Protein AF-A0AA96KDK3-F1 (afdb_monomer_lite)

pLDDT: mean 87.35, std 15.85, range [39.81, 98.19]

Foldseek 3Di:
DDDDDPPPPPPPPPPPPPPQDFDKQPWFWFPDWAADPQLKIKTFTPDFRAPLLQPSPRRMATEHAPWLPQHSVNRVVVSVVNVVCNVVRWTKMWTFGSVHNRTYTHDIDTDD

Radius of gyration: 20.76 Å; chains: 1; bounding box: 56×26×69 Å

Structure (mmCIF, N/CA/C/O backbone):
data_AF-A0AA96KDK3-F1
#
_entry.id   AF-A0AA96KDK3-F1
#
loop_
_atom_site.group_PDB
_atom_site.id
_atom_site.type_symbol
_atom_site.label_atom_id
_atom_site.label_alt_id
_atom_site.label_comp_id
_atom_site.label_asym_id
_atom_site.label_entity_id
_atom_site.label_seq_id
_atom_site.pdbx_PDB_ins_code
_atom_site.Cartn_x
_atom_site.Cartn_y
_atom_site.Cartn_z
_atom_site.occupancy
_atom_site.B_iso_or_equiv
_atom_site.auth_seq_id
_atom_site.auth_comp_id
_atom_site.auth_asym_id
_atom_site.auth_atom_id
_atom_site.pdbx_PDB_model_num
ATOM 1 N N . MET A 1 1 ? 39.415 -1.825 -58.123 1.00 39.81 1 MET A N 1
ATOM 2 C CA . MET A 1 1 ? 39.220 -0.480 -57.534 1.00 39.81 1 MET A CA 1
ATOM 3 C C . MET A 1 1 ? 37.777 -0.393 -57.051 1.00 39.81 1 MET A C 1
ATOM 5 O O . MET A 1 1 ? 36.883 -0.204 -57.863 1.00 39.81 1 MET A O 1
ATOM 9 N N . ILE A 1 2 ? 37.539 -0.675 -55.767 1.00 39.81 2 ILE A N 1
ATOM 10 C CA . ILE A 1 2 ? 36.198 -0.814 -55.174 1.00 39.81 2 ILE A CA 1
ATOM 11 C C . ILE A 1 2 ? 35.796 0.540 -54.580 1.00 39.81 2 ILE A C 1
ATOM 13 O O . ILE A 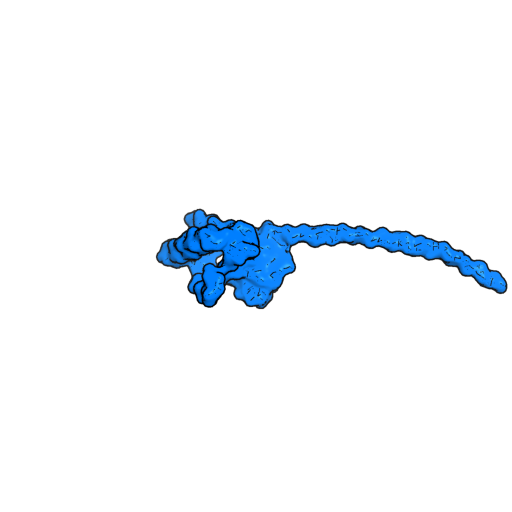1 2 ? 36.444 1.028 -53.658 1.00 39.81 2 ILE A O 1
ATOM 17 N N . LYS A 1 3 ? 34.760 1.168 -55.149 1.00 44.53 3 LYS A N 1
ATOM 18 C CA . LYS A 1 3 ? 34.147 2.388 -54.610 1.00 44.53 3 LYS A CA 1
ATOM 19 C C . LYS A 1 3 ? 33.303 2.003 -53.395 1.00 44.53 3 LYS A C 1
ATOM 21 O O . LYS A 1 3 ? 32.284 1.336 -53.534 1.00 44.53 3 LYS A O 1
ATOM 26 N N . VAL A 1 4 ? 33.763 2.410 -52.216 1.00 50.66 4 VAL A N 1
ATOM 27 C CA . VAL A 1 4 ? 33.063 2.281 -50.934 1.00 50.66 4 VAL A CA 1
ATOM 28 C C . VAL A 1 4 ? 31.831 3.189 -50.973 1.00 50.66 4 VAL A C 1
ATOM 30 O O . VAL A 1 4 ? 31.948 4.409 -50.889 1.00 50.66 4 VAL A O 1
ATOM 33 N N . VAL A 1 5 ? 30.651 2.598 -51.165 1.00 53.94 5 VAL A N 1
ATOM 34 C CA . VAL A 1 5 ? 29.368 3.296 -51.036 1.00 53.94 5 VAL A CA 1
ATOM 35 C C . VAL A 1 5 ? 29.044 3.365 -49.549 1.00 53.94 5 VAL A C 1
ATOM 37 O O . VAL A 1 5 ? 28.671 2.378 -48.921 1.00 53.94 5 VAL A O 1
ATOM 40 N N . LEU A 1 6 ? 29.255 4.551 -48.992 1.00 53.25 6 LEU A N 1
ATOM 41 C CA . LEU A 1 6 ? 28.988 4.920 -47.610 1.00 53.25 6 LEU A CA 1
ATOM 42 C C . LEU A 1 6 ? 27.466 5.080 -47.446 1.00 53.25 6 LEU A C 1
ATOM 44 O O . LEU A 1 6 ? 26.926 6.181 -47.522 1.00 53.25 6 LEU A O 1
ATOM 48 N N . VAL A 1 7 ? 26.754 3.956 -47.325 1.00 59.00 7 VAL A N 1
ATOM 49 C CA . VAL A 1 7 ? 25.316 3.940 -47.025 1.00 59.00 7 VAL A CA 1
ATOM 50 C C . VAL A 1 7 ? 25.150 4.346 -45.566 1.00 59.00 7 VAL A C 1
ATOM 52 O O . VAL A 1 7 ? 25.422 3.574 -44.649 1.00 59.00 7 VAL A O 1
ATOM 55 N N . ALA A 1 8 ? 24.742 5.598 -45.372 1.00 56.81 8 ALA A N 1
ATOM 56 C CA . ALA A 1 8 ? 24.321 6.153 -44.100 1.00 56.81 8 ALA A CA 1
ATOM 57 C C . ALA A 1 8 ? 23.170 5.308 -43.531 1.00 56.81 8 ALA A C 1
ATOM 59 O O . ALA A 1 8 ? 22.021 5.419 -43.955 1.00 56.81 8 ALA A O 1
ATOM 60 N N . CYS A 1 9 ? 23.500 4.437 -42.578 1.00 56.72 9 CYS A N 1
ATOM 61 C CA . CYS A 1 9 ? 22.532 3.730 -41.757 1.00 56.72 9 CYS A CA 1
ATOM 62 C C . CYS A 1 9 ? 21.916 4.760 -40.802 1.00 56.72 9 CYS A C 1
ATOM 64 O O . CYS A 1 9 ? 22.466 5.074 -39.747 1.00 56.72 9 CYS A O 1
ATOM 66 N N . PHE A 1 10 ? 20.823 5.376 -41.250 1.00 57.16 10 PHE A N 1
ATOM 67 C CA . PHE A 1 10 ? 20.006 6.309 -40.487 1.00 57.16 10 PHE A CA 1
ATOM 68 C C . PHE A 1 10 ? 19.232 5.510 -39.429 1.00 57.16 10 PHE A C 1
ATOM 70 O O . PHE A 1 10 ? 18.058 5.182 -39.595 1.00 57.16 10 PHE A O 1
ATOM 77 N N . SER A 1 11 ? 19.932 5.123 -38.362 1.00 60.12 11 SER A N 1
ATOM 78 C CA . SER A 1 11 ? 19.375 4.458 -37.186 1.00 60.12 11 SER A CA 1
ATOM 79 C C . SER A 1 11 ? 18.525 5.462 -36.409 1.00 60.12 11 SER A C 1
ATOM 81 O O . SER A 1 11 ? 18.994 6.091 -35.461 1.00 60.12 11 SER A O 1
ATOM 83 N N . VAL A 1 12 ? 17.273 5.652 -36.827 1.00 62.84 12 VAL A N 1
ATOM 84 C CA . VAL A 1 12 ? 16.272 6.352 -36.017 1.00 62.84 12 VAL A CA 1
ATOM 85 C C . VAL A 1 12 ? 16.022 5.491 -34.786 1.00 62.84 12 VAL A C 1
ATOM 87 O O . VAL A 1 12 ? 15.255 4.531 -34.813 1.00 62.84 12 VAL A O 1
ATOM 90 N N . LEU A 1 13 ? 16.733 5.815 -33.711 1.00 59.06 13 LEU A N 1
ATOM 91 C CA . LEU A 1 13 ? 16.443 5.362 -32.361 1.00 59.06 13 LEU A CA 1
ATOM 92 C C . LEU A 1 13 ? 15.083 5.945 -31.983 1.00 59.06 13 LEU A C 1
ATOM 94 O O . LEU A 1 13 ? 14.981 7.083 -31.533 1.00 59.06 13 LEU A O 1
ATOM 98 N N . ILE A 1 14 ? 14.024 5.178 -32.225 1.00 64.75 14 ILE A N 1
ATOM 99 C CA . ILE A 1 14 ? 12.705 5.468 -31.678 1.00 64.75 14 ILE A CA 1
ATOM 100 C C . ILE A 1 14 ? 12.826 5.206 -30.177 1.00 64.75 14 ILE A C 1
ATOM 102 O O . ILE A 1 14 ? 12.753 4.065 -29.722 1.00 64.75 14 ILE A O 1
ATOM 106 N N . SER A 1 15 ? 13.088 6.258 -29.407 1.00 53.62 15 SER A N 1
ATOM 107 C CA . SER A 1 15 ? 13.025 6.238 -27.950 1.00 53.62 15 SER A CA 1
ATOM 108 C C . SER A 1 15 ? 11.575 5.969 -27.559 1.00 53.62 15 SER A C 1
ATOM 110 O O . SER A 1 15 ? 10.746 6.876 -27.498 1.00 53.62 15 SER A O 1
ATOM 112 N N . MET A 1 16 ? 11.243 4.697 -27.339 1.00 62.09 16 MET A N 1
ATOM 113 C CA . MET A 1 16 ? 9.992 4.335 -26.690 1.00 62.09 16 MET A CA 1
ATOM 114 C C . MET A 1 16 ? 10.062 4.902 -25.275 1.00 62.09 16 MET A C 1
ATOM 116 O O . MET A 1 16 ? 10.847 4.436 -24.451 1.00 62.09 16 MET A O 1
ATOM 120 N N . ASN A 1 17 ? 9.286 5.952 -25.011 1.00 52.66 17 ASN A N 1
ATOM 121 C CA . ASN A 1 17 ? 9.074 6.424 -23.653 1.00 52.66 17 ASN A CA 1
ATOM 122 C C . ASN A 1 17 ? 8.457 5.256 -22.878 1.00 52.66 17 ASN A C 1
ATOM 124 O O . ASN A 1 17 ? 7.316 4.878 -23.141 1.00 52.66 17 ASN A O 1
ATOM 128 N N . ALA A 1 18 ? 9.224 4.653 -21.971 1.00 53.62 18 ALA A N 1
ATOM 129 C CA . ALA A 1 18 ? 8.678 3.748 -20.976 1.00 53.62 18 ALA A CA 1
ATOM 130 C C . ALA A 1 18 ? 7.713 4.574 -20.119 1.00 53.62 18 ALA A C 1
ATOM 132 O O . ALA A 1 18 ? 8.131 5.390 -19.299 1.00 53.62 18 ALA A O 1
ATOM 133 N N . ILE A 1 19 ? 6.418 4.435 -20.386 1.00 58.50 19 ILE A N 1
ATOM 134 C CA . ILE A 1 19 ? 5.378 5.021 -19.553 1.00 58.50 19 ILE A CA 1
ATOM 135 C C . ILE A 1 19 ? 5.417 4.212 -18.254 1.00 58.50 19 ILE A C 1
ATOM 137 O O . ILE A 1 19 ? 5.015 3.053 -18.250 1.00 58.50 19 ILE A O 1
ATOM 141 N N . SER A 1 20 ? 5.976 4.791 -17.186 1.00 61.34 20 SER A N 1
ATOM 142 C CA . SER A 1 20 ? 5.782 4.289 -15.820 1.00 61.34 20 SER A CA 1
ATOM 143 C C . SER A 1 20 ? 4.273 4.211 -15.595 1.00 61.34 20 SER A C 1
ATOM 145 O O . SER A 1 20 ? 3.573 5.222 -15.703 1.00 61.34 20 SER A O 1
ATOM 147 N N . ALA A 1 21 ? 3.761 2.990 -15.444 1.00 77.94 21 ALA A N 1
ATOM 148 C CA . ALA A 1 21 ? 2.337 2.741 -15.370 1.00 77.94 21 ALA A CA 1
ATOM 149 C C . ALA A 1 21 ? 1.944 2.703 -13.895 1.00 77.94 21 ALA A C 1
ATOM 151 O O . ALA A 1 21 ? 2.208 1.743 -13.175 1.00 77.94 21 ALA A O 1
ATOM 152 N N . ASP A 1 22 ? 1.306 3.780 -13.447 1.00 91.81 22 ASP A N 1
ATOM 153 C CA . ASP A 1 22 ? 0.500 3.724 -12.237 1.00 91.81 22 ASP A CA 1
ATOM 154 C C . ASP A 1 22 ? -0.626 2.703 -12.490 1.00 91.81 22 ASP A C 1
ATOM 156 O O . ASP A 1 22 ? -1.497 2.915 -13.340 1.00 91.81 22 ASP A O 1
ATOM 160 N N . VAL A 1 23 ? -0.596 1.581 -11.776 1.00 95.19 23 VAL A N 1
ATOM 161 C CA . VAL A 1 23 ? -1.571 0.491 -11.906 1.00 95.19 23 VAL A CA 1
ATOM 162 C C . VAL A 1 23 ? -2.278 0.242 -10.583 1.00 95.19 23 VAL A C 1
ATOM 164 O O . VAL A 1 23 ? -1.764 0.547 -9.508 1.00 95.19 23 VAL A O 1
ATOM 167 N N . TRP A 1 24 ? -3.481 -0.315 -10.667 1.00 96.38 24 TRP A N 1
ATOM 168 C CA . TRP A 1 24 ? -4.302 -0.663 -9.512 1.00 96.38 24 TRP A CA 1
ATOM 169 C C . TRP A 1 24 ? -4.193 -2.156 -9.209 1.00 96.38 24 TRP A C 1
ATOM 171 O O . TRP A 1 24 ? -4.154 -2.983 -10.120 1.00 96.38 24 TRP A O 1
ATOM 181 N N . THR A 1 25 ? -4.172 -2.513 -7.926 1.00 96.00 25 THR A N 1
ATOM 182 C CA . THR A 1 25 ? -4.118 -3.913 -7.464 1.00 96.00 25 THR A CA 1
ATOM 183 C C . THR A 1 25 ? -5.326 -4.757 -7.876 1.00 96.00 25 THR A C 1
ATOM 185 O O . THR A 1 25 ? -5.220 -5.985 -7.901 1.00 96.00 25 THR A O 1
ATOM 188 N N . GLY A 1 26 ? -6.465 -4.132 -8.187 1.00 95.00 26 GLY A N 1
ATOM 189 C CA . GLY A 1 26 ? -7.681 -4.811 -8.628 1.00 95.00 26 GLY A CA 1
ATOM 190 C C . GLY A 1 26 ? -8.456 -5.436 -7.471 1.00 95.00 26 GLY A C 1
ATOM 191 O O . GLY A 1 26 ? -8.634 -6.652 -7.435 1.00 95.00 26 GLY A O 1
ATOM 192 N N . ASN A 1 27 ? -8.898 -4.587 -6.541 1.00 95.44 27 ASN A N 1
ATOM 193 C CA . ASN A 1 27 ? -9.770 -4.888 -5.400 1.00 95.44 27 ASN A CA 1
ATOM 194 C C . ASN A 1 27 ? -9.423 -6.180 -4.625 1.00 95.44 27 ASN A C 1
ATOM 196 O O . ASN A 1 27 ? -10.011 -7.243 -4.834 1.00 95.44 27 ASN A O 1
ATOM 200 N N . LYS A 1 28 ? -8.442 -6.088 -3.728 1.00 96.81 28 LYS A N 1
ATOM 201 C CA . LYS A 1 28 ? -7.814 -7.210 -3.019 1.00 96.81 28 LYS A CA 1
ATOM 202 C C . LYS A 1 28 ? -8.057 -7.154 -1.519 1.00 96.81 28 LYS A C 1
ATOM 204 O O . LYS A 1 28 ? -8.207 -6.074 -0.952 1.00 96.81 28 LYS A O 1
ATOM 209 N N . LYS A 1 29 ? -7.976 -8.299 -0.840 1.00 97.56 29 LYS A N 1
ATOM 210 C CA . LYS A 1 29 ? -7.912 -8.319 0.627 1.00 97.56 29 LYS A CA 1
ATOM 211 C C . LYS A 1 29 ? -6.490 -8.136 1.122 1.00 97.56 29 LYS A C 1
ATOM 213 O O . LYS A 1 29 ? -5.553 -8.744 0.602 1.00 97.56 29 LYS A O 1
ATOM 218 N N . ILE A 1 30 ? -6.333 -7.338 2.174 1.00 98.19 30 ILE A N 1
ATOM 219 C CA . ILE A 1 30 ? -5.070 -7.251 2.907 1.00 98.19 30 ILE A CA 1
ATOM 220 C C . ILE A 1 30 ? -4.945 -8.513 3.763 1.00 98.19 30 ILE A C 1
ATOM 222 O O . ILE A 1 30 ? -5.791 -8.793 4.603 1.00 98.19 30 ILE A O 1
ATOM 226 N N . LYS A 1 31 ? -3.872 -9.277 3.570 1.00 98.06 31 LYS A N 1
ATOM 227 C CA . LYS A 1 31 ? -3.541 -10.462 4.373 1.00 98.06 31 LYS A CA 1
ATOM 228 C C . LYS A 1 31 ? -2.616 -10.129 5.539 1.00 98.06 31 LYS A C 1
ATOM 230 O O . LYS A 1 31 ? -2.628 -10.815 6.559 1.00 98.06 31 LYS A O 1
ATOM 235 N N . ARG A 1 32 ? -1.769 -9.109 5.378 1.00 97.88 32 ARG A N 1
ATOM 236 C CA . ARG A 1 32 ? -0.807 -8.678 6.398 1.00 97.88 32 ARG A CA 1
ATOM 237 C C . ARG A 1 32 ? -0.429 -7.213 6.209 1.00 97.88 32 ARG A C 1
ATOM 239 O O . ARG A 1 32 ? -0.141 -6.792 5.091 1.00 97.88 32 ARG A O 1
ATOM 246 N N . VAL A 1 33 ? -0.339 -6.492 7.324 1.00 97.94 33 VAL A N 1
ATOM 247 C CA . VAL A 1 33 ? 0.273 -5.160 7.420 1.00 97.94 33 VAL A CA 1
ATOM 248 C C . VAL A 1 33 ? 1.556 -5.292 8.239 1.00 97.94 33 VAL A C 1
ATOM 250 O O . VAL A 1 33 ? 1.511 -5.765 9.373 1.00 97.94 33 VAL A O 1
ATOM 253 N N . GLN A 1 34 ? 2.703 -4.912 7.677 1.00 97.06 34 GLN A N 1
ATOM 254 C CA . GLN A 1 34 ? 4.001 -4.983 8.357 1.00 97.06 34 GLN A CA 1
ATOM 255 C C . GLN A 1 34 ? 4.634 -3.5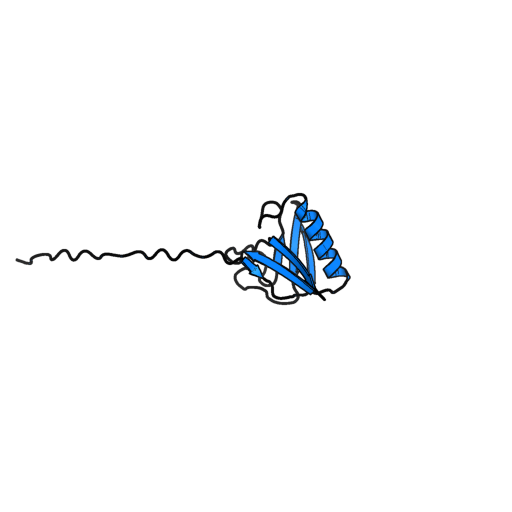96 8.449 1.00 97.06 34 GLN A C 1
ATOM 257 O O . GLN A 1 34 ? 5.083 -3.056 7.443 1.00 97.06 34 GLN A O 1
ATOM 262 N N . ILE A 1 35 ? 4.716 -3.045 9.659 1.00 95.56 35 ILE A N 1
ATOM 263 C CA . ILE A 1 35 ? 5.400 -1.773 9.922 1.00 95.56 35 ILE A CA 1
ATOM 264 C C . ILE A 1 35 ? 6.917 -1.992 9.872 1.00 95.56 35 ILE A C 1
ATOM 266 O O . ILE A 1 35 ? 7.423 -3.013 10.343 1.00 95.56 35 ILE A O 1
ATOM 270 N N . VAL A 1 36 ? 7.646 -1.032 9.309 1.00 91.94 36 VAL A N 1
ATOM 271 C CA . VAL A 1 36 ? 9.114 -1.041 9.232 1.00 91.94 36 VAL A CA 1
ATOM 272 C C . VAL A 1 36 ? 9.712 0.166 9.960 1.00 91.94 36 VAL A C 1
ATOM 274 O O . VAL A 1 36 ? 9.032 1.151 10.236 1.00 91.94 36 VAL A O 1
ATOM 277 N N . GLN A 1 37 ? 11.004 0.093 10.294 1.00 84.75 37 GLN A N 1
ATOM 278 C CA . GLN A 1 37 ? 11.658 1.027 11.225 1.00 84.75 37 GLN A CA 1
ATOM 279 C C . GLN A 1 37 ? 11.665 2.499 10.778 1.00 84.75 37 GLN A C 1
ATOM 281 O O . GLN A 1 37 ? 11.835 3.386 11.606 1.00 84.75 37 GLN A O 1
ATOM 286 N N . ASN A 1 38 ? 11.483 2.779 9.489 1.00 84.56 38 ASN A N 1
ATOM 287 C CA . ASN A 1 38 ? 11.573 4.124 8.923 1.00 84.56 38 ASN A CA 1
ATOM 288 C C . ASN A 1 38 ? 10.207 4.815 8.743 1.00 84.56 38 ASN A C 1
ATOM 290 O O . ASN A 1 38 ? 10.094 5.753 7.958 1.00 84.56 38 ASN A O 1
ATOM 294 N N . GLY A 1 39 ? 9.163 4.332 9.422 1.00 85.38 39 GLY A N 1
ATOM 295 C CA . GLY A 1 39 ? 7.821 4.926 9.381 1.00 85.38 39 GLY A CA 1
ATOM 296 C C . GLY A 1 39 ? 6.972 4.515 8.175 1.00 85.38 39 GLY A C 1
ATOM 297 O O . GLY A 1 39 ? 5.808 4.901 8.101 1.00 85.38 39 GLY A O 1
ATOM 298 N N . GLY A 1 40 ? 7.522 3.717 7.256 1.00 95.38 40 GLY A N 1
ATOM 299 C CA . GLY A 1 40 ? 6.760 3.046 6.206 1.00 95.38 40 GLY A CA 1
ATOM 300 C C . GLY A 1 40 ? 6.142 1.724 6.670 1.00 95.38 40 GLY A C 1
ATOM 301 O O . GLY A 1 40 ? 6.274 1.299 7.824 1.00 95.38 40 GLY A O 1
ATOM 302 N N . PHE A 1 41 ? 5.493 1.032 5.741 1.00 97.19 41 PHE A N 1
ATOM 303 C CA . PHE A 1 41 ? 4.967 -0.314 5.949 1.00 97.19 41 PHE A CA 1
ATOM 304 C C . PHE A 1 41 ? 4.834 -1.080 4.629 1.00 97.19 41 PHE A C 1
ATOM 306 O O . PHE A 1 41 ? 4.837 -0.496 3.545 1.00 97.19 41 PHE A O 1
ATOM 313 N N . LEU A 1 42 ? 4.724 -2.405 4.724 1.00 97.12 42 LEU A N 1
ATOM 314 C CA . LEU A 1 42 ? 4.356 -3.275 3.611 1.00 97.12 42 LEU A CA 1
ATOM 315 C C . LEU A 1 42 ? 2.911 -3.733 3.768 1.00 97.12 42 LEU A C 1
ATOM 317 O O . LEU A 1 42 ? 2.501 -4.163 4.852 1.00 97.12 42 LEU A O 1
ATOM 321 N N . LEU A 1 43 ? 2.177 -3.718 2.660 1.00 98.00 43 LEU A N 1
ATOM 322 C CA . LEU A 1 43 ? 0.884 -4.381 2.534 1.00 98.00 43 LEU A CA 1
ATOM 323 C C . LEU A 1 43 ? 1.076 -5.663 1.740 1.00 98.00 43 LEU A C 1
ATOM 325 O O . LEU A 1 43 ? 1.570 -5.612 0.622 1.00 98.00 43 LEU A O 1
ATOM 329 N N . THR A 1 44 ? 0.713 -6.809 2.311 1.00 98.12 44 THR A N 1
ATOM 330 C CA . THR A 1 44 ? 0.651 -8.087 1.588 1.00 98.12 44 THR A CA 1
ATOM 331 C C . THR A 1 44 ? -0.808 -8.433 1.323 1.00 98.12 44 THR A C 1
ATOM 333 O O . THR A 1 44 ? -1.615 -8.402 2.252 1.00 98.12 44 THR A O 1
ATOM 336 N N . PHE A 1 45 ? -1.131 -8.801 0.089 1.00 98.12 45 PHE A N 1
ATOM 337 C CA . PHE A 1 45 ? -2.476 -9.143 -0.362 1.00 98.12 45 PHE A CA 1
ATOM 338 C C . PHE A 1 45 ? -2.726 -10.656 -0.364 1.00 98.12 45 PHE A C 1
ATOM 340 O O . PHE A 1 45 ? -1.814 -11.468 -0.185 1.00 98.12 45 PHE A O 1
ATOM 347 N N . ASP A 1 46 ? -3.986 -11.034 -0.538 1.00 97.25 46 ASP A N 1
ATOM 348 C CA . ASP A 1 46 ? -4.452 -12.421 -0.643 1.00 97.25 46 ASP A CA 1
ATOM 349 C C . ASP A 1 46 ? -3.999 -13.154 -1.920 1.00 97.25 46 ASP A C 1
ATOM 351 O O . ASP A 1 46 ? -3.990 -14.386 -1.955 1.00 97.25 46 ASP A O 1
ATOM 355 N N . SER A 1 47 ? -3.600 -12.411 -2.950 1.00 96.69 47 SER A N 1
ATOM 356 C CA . SER A 1 47 ? -3.257 -12.915 -4.276 1.00 96.69 47 SER A CA 1
ATOM 357 C C . SER A 1 47 ? -2.151 -12.079 -4.926 1.00 96.69 47 SER A C 1
ATOM 359 O O . SER A 1 47 ? -1.825 -10.979 -4.477 1.00 96.69 47 SER A O 1
ATOM 361 N N . VAL A 1 48 ? -1.529 -12.630 -5.974 1.00 96.06 48 VAL A N 1
ATOM 362 C CA . VAL A 1 48 ? -0.496 -11.933 -6.755 1.00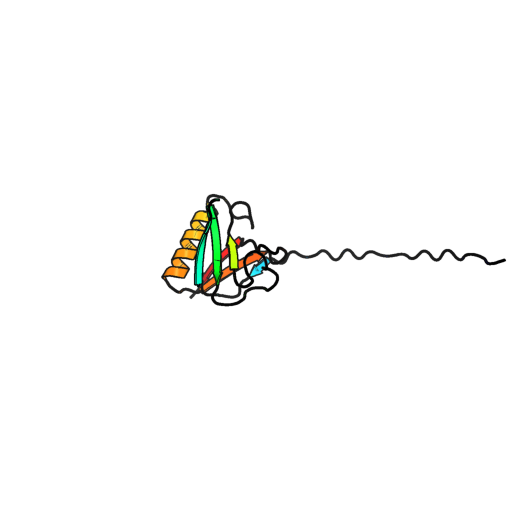 96.06 48 VAL A CA 1
ATOM 363 C C . VAL A 1 48 ? -1.096 -10.672 -7.377 1.00 96.06 48 VAL A C 1
ATOM 365 O O . VAL A 1 48 ? -2.179 -10.727 -7.961 1.00 96.06 48 VAL A O 1
ATOM 368 N N . ILE A 1 49 ? -0.376 -9.557 -7.250 1.00 95.00 49 ILE A N 1
ATOM 369 C CA . ILE A 1 49 ? -0.740 -8.274 -7.861 1.00 95.00 49 ILE A CA 1
ATOM 370 C C . ILE A 1 49 ? 0.027 -8.076 -9.169 1.00 95.00 49 ILE A C 1
ATOM 372 O O . ILE A 1 49 ? -0.583 -7.801 -10.195 1.00 95.00 49 ILE A O 1
ATOM 376 N N . GLN A 1 50 ? 1.346 -8.297 -9.165 1.00 93.31 50 GLN A N 1
ATOM 377 C CA . GLN A 1 50 ? 2.202 -8.083 -10.331 1.00 93.31 50 GLN A CA 1
ATOM 378 C C . GLN A 1 50 ? 3.566 -8.776 -10.142 1.00 93.31 50 GLN A C 1
ATOM 380 O O . GLN A 1 50 ? 4.250 -8.531 -9.142 1.00 93.31 50 GLN A O 1
ATOM 385 N N . PRO A 1 51 ? 4.011 -9.620 -11.094 1.00 90.06 51 PRO A N 1
ATOM 386 C CA . PRO A 1 51 ? 5.331 -10.249 -11.042 1.00 90.06 51 PRO A CA 1
ATOM 387 C C . PRO A 1 51 ? 6.529 -9.290 -11.007 1.00 90.06 51 PRO A C 1
ATOM 389 O O . PRO A 1 51 ? 7.575 -9.671 -10.482 1.00 90.06 51 PRO A O 1
ATOM 392 N N . SER A 1 52 ? 6.403 -8.064 -11.533 1.00 89.75 52 SER A N 1
ATOM 393 C CA . SER A 1 52 ? 7.488 -7.072 -11.489 1.00 89.75 52 SER A CA 1
ATOM 394 C C . SER A 1 52 ? 7.814 -6.588 -10.072 1.00 89.75 52 SER A C 1
ATOM 396 O O . SER A 1 52 ? 8.952 -6.183 -9.848 1.00 89.75 52 SER A O 1
ATOM 398 N N . CYS A 1 53 ? 6.903 -6.730 -9.098 1.00 90.94 53 CYS A N 1
ATOM 399 C CA . CYS A 1 53 ? 7.098 -6.374 -7.684 1.00 90.94 53 CYS A CA 1
ATOM 400 C C . CYS A 1 53 ? 8.012 -7.358 -6.930 1.00 90.94 53 CYS A C 1
ATOM 402 O O . CYS A 1 53 ? 7.683 -7.854 -5.854 1.00 90.94 53 CYS A O 1
ATOM 404 N N . SER A 1 54 ? 9.166 -7.700 -7.498 1.00 90.56 54 SER A N 1
ATOM 405 C CA . SER A 1 54 ? 10.047 -8.759 -6.997 1.00 90.56 54 SER A CA 1
ATOM 406 C C . SER A 1 54 ? 10.693 -8.450 -5.643 1.00 90.56 54 SER A C 1
ATOM 408 O O . SER A 1 54 ? 10.967 -9.378 -4.885 1.00 90.56 54 SER A O 1
ATOM 410 N N . ILE A 1 55 ? 10.905 -7.172 -5.310 1.00 91.38 55 ILE A N 1
ATOM 411 C CA . ILE A 1 55 ? 11.539 -6.745 -4.053 1.00 91.38 55 ILE A CA 1
ATOM 412 C C . ILE A 1 55 ? 10.505 -6.641 -2.931 1.00 91.38 55 ILE A C 1
ATOM 414 O O . ILE A 1 55 ? 10.766 -7.097 -1.821 1.00 91.38 55 ILE A O 1
ATOM 418 N N . ALA A 1 56 ? 9.323 -6.082 -3.209 1.00 87.94 56 ALA A N 1
ATOM 419 C CA . ALA A 1 56 ? 8.224 -6.070 -2.237 1.00 87.94 56 ALA A CA 1
ATOM 420 C C . ALA A 1 56 ? 7.664 -7.478 -1.976 1.00 87.94 56 ALA A C 1
ATOM 422 O O . ALA A 1 56 ? 7.176 -7.769 -0.883 1.00 87.94 56 ALA A O 1
ATOM 423 N N . GLY A 1 57 ? 7.764 -8.351 -2.979 1.00 90.75 57 GLY A N 1
ATOM 424 C CA . GLY A 1 57 ? 7.028 -9.601 -3.087 1.00 90.75 57 GLY A CA 1
ATOM 425 C C . GLY A 1 57 ? 5.890 -9.420 -4.086 1.00 90.75 57 GLY A C 1
ATOM 426 O O . GLY A 1 57 ? 5.180 -8.422 -4.060 1.00 90.75 57 GLY A O 1
ATOM 427 N N . THR A 1 58 ? 5.688 -10.395 -4.971 1.00 93.75 58 THR A N 1
ATOM 428 C CA . THR A 1 58 ? 4.742 -10.293 -6.103 1.00 93.75 58 THR A CA 1
ATOM 429 C C . THR A 1 58 ? 3.277 -10.089 -5.694 1.00 93.75 58 THR A C 1
ATOM 431 O O . THR A 1 58 ? 2.425 -9.809 -6.535 1.00 93.75 58 THR A O 1
ATOM 434 N N . SER A 1 59 ? 2.974 -10.238 -4.404 1.00 96.69 59 SER A N 1
ATOM 435 C CA . SER A 1 59 ? 1.679 -9.996 -3.765 1.00 96.69 59 SER A CA 1
ATOM 436 C C . SER A 1 59 ? 1.751 -8.885 -2.708 1.00 96.69 59 SER A C 1
ATOM 438 O O . SER A 1 59 ? 0.997 -8.924 -1.735 1.00 96.69 59 SER A O 1
ATOM 440 N N . ALA A 1 60 ? 2.699 -7.955 -2.803 1.00 97.31 60 ALA A N 1
ATOM 441 C CA . ALA A 1 60 ? 2.907 -6.931 -1.791 1.00 97.31 60 ALA A CA 1
ATOM 442 C C . ALA A 1 60 ? 3.356 -5.586 -2.369 1.00 97.31 60 ALA A C 1
ATOM 444 O O . ALA A 1 60 ? 3.943 -5.516 -3.445 1.00 97.31 60 ALA A O 1
ATOM 445 N N . LEU A 1 61 ? 3.083 -4.521 -1.614 1.00 97.38 61 LEU A N 1
ATOM 446 C CA . LEU A 1 61 ? 3.443 -3.144 -1.947 1.00 97.38 61 LEU A CA 1
ATOM 447 C C . LEU A 1 61 ? 4.193 -2.482 -0.799 1.00 97.38 61 LEU A C 1
ATOM 449 O O . LEU A 1 61 ? 3.838 -2.667 0.371 1.00 97.38 61 LEU A O 1
ATOM 453 N N . TYR A 1 62 ? 5.180 -1.658 -1.146 1.00 96.62 62 TYR A N 1
ATOM 454 C CA . TYR A 1 62 ? 5.827 -0.756 -0.201 1.00 96.62 62 TYR A CA 1
ATOM 455 C C . TYR A 1 62 ? 5.068 0.569 -0.124 1.00 96.62 62 TYR A C 1
ATOM 457 O O . TYR A 1 62 ? 4.936 1.282 -1.119 1.00 96.62 62 TYR A O 1
ATOM 465 N N . ILE A 1 63 ? 4.628 0.940 1.076 1.00 97.38 63 ILE A N 1
ATOM 466 C CA . ILE A 1 63 ? 4.008 2.236 1.356 1.00 97.38 63 ILE A CA 1
ATOM 467 C C . ILE A 1 63 ? 4.966 3.022 2.247 1.00 97.38 63 ILE A C 1
ATOM 469 O O . ILE A 1 63 ? 5.108 2.735 3.437 1.00 97.38 63 ILE A O 1
ATOM 473 N N . TYR A 1 64 ? 5.714 3.945 1.650 1.00 95.31 64 TYR A N 1
ATOM 474 C CA . TYR A 1 64 ? 6.787 4.686 2.315 1.00 95.31 64 TYR A CA 1
ATOM 475 C C . TYR A 1 64 ? 6.552 6.187 2.1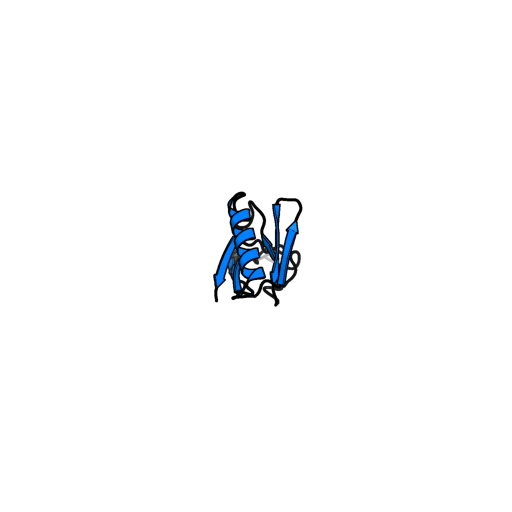48 1.00 95.31 64 TYR A C 1
ATOM 477 O O . TYR A 1 64 ? 6.078 6.609 1.091 1.00 95.31 64 TYR A O 1
ATOM 485 N N . PRO A 1 65 ? 6.902 7.003 3.153 1.00 93.81 65 PRO A N 1
ATOM 486 C CA . PRO A 1 65 ? 6.842 8.442 2.986 1.00 93.81 65 PRO A CA 1
ATOM 487 C C . PRO A 1 65 ? 7.840 8.896 1.914 1.00 93.81 65 PRO A C 1
ATOM 489 O O . PRO A 1 65 ? 8.881 8.268 1.697 1.00 93.81 65 PRO A O 1
ATOM 492 N N . ASP A 1 66 ? 7.490 9.976 1.222 1.00 92.25 66 ASP A N 1
ATOM 493 C CA . ASP A 1 66 ? 8.248 10.589 0.127 1.00 92.25 66 ASP A CA 1
ATOM 494 C C . ASP A 1 66 ? 8.451 9.655 -1.089 1.00 92.25 66 ASP A C 1
ATOM 496 O O . ASP A 1 66 ? 9.223 9.944 -2.008 1.00 92.25 66 ASP A O 1
ATOM 500 N N . LYS A 1 67 ? 7.723 8.530 -1.124 1.00 92.31 67 LYS A N 1
ATOM 501 C CA . LYS A 1 67 ? 7.586 7.609 -2.260 1.00 92.31 67 LYS A CA 1
ATOM 502 C C . LYS A 1 67 ? 6.136 7.599 -2.725 1.00 92.31 67 LYS A C 1
ATOM 504 O O . LYS A 1 67 ? 5.227 7.841 -1.938 1.00 92.31 67 LYS A O 1
ATOM 509 N N . GLY A 1 68 ? 5.924 7.401 -4.027 1.00 88.44 68 GLY A N 1
ATOM 510 C CA . GLY A 1 68 ? 4.578 7.418 -4.609 1.00 88.44 68 GLY A CA 1
ATOM 511 C C . GLY A 1 68 ? 3.799 8.720 -4.362 1.00 88.44 68 GLY A C 1
ATOM 512 O O . GLY A 1 68 ? 2.583 8.720 -4.452 1.00 88.44 68 GLY A O 1
ATOM 513 N N . GLY A 1 69 ? 4.463 9.830 -4.014 1.00 90.50 69 GLY A N 1
ATOM 514 C CA . GLY A 1 69 ? 3.796 11.090 -3.662 1.00 90.50 69 GLY A CA 1
ATOM 515 C C . GLY A 1 69 ? 3.121 11.112 -2.281 1.00 90.50 69 GLY A C 1
ATOM 516 O O . GLY A 1 69 ? 2.381 12.051 -1.994 1.00 90.50 69 GLY A O 1
ATOM 517 N N . ILE A 1 70 ? 3.363 10.117 -1.420 1.00 93.19 70 ILE A N 1
ATOM 518 C CA . ILE A 1 70 ? 2.820 10.071 -0.056 1.00 93.19 70 ILE A CA 1
ATOM 519 C C . ILE A 1 70 ? 3.649 10.972 0.862 1.00 93.19 70 ILE A C 1
ATOM 521 O O . ILE A 1 70 ? 4.864 10.825 0.955 1.00 93.19 70 ILE A O 1
ATOM 525 N N . THR A 1 71 ? 2.999 11.883 1.586 1.00 94.38 71 THR A N 1
ATOM 526 C CA . THR A 1 71 ? 3.671 12.739 2.575 1.00 94.38 71 THR A CA 1
ATOM 527 C C . THR A 1 71 ? 3.877 12.021 3.913 1.00 94.38 71 THR A C 1
ATOM 529 O O . THR A 1 71 ? 3.211 11.031 4.227 1.00 94.38 71 THR A O 1
ATOM 532 N N . GLN A 1 72 ? 4.751 12.572 4.758 1.00 91.75 72 GLN A N 1
ATOM 533 C CA . GLN A 1 72 ? 4.978 12.108 6.137 1.00 91.75 72 GLN A CA 1
ATOM 534 C C . GLN A 1 72 ? 3.714 12.121 7.019 1.00 91.75 72 GLN A C 1
ATOM 536 O O . GLN A 1 72 ? 3.616 11.371 7.988 1.00 91.75 72 GLN A O 1
ATOM 541 N N . GLU A 1 73 ? 2.730 12.966 6.708 1.00 91.81 73 GLU A N 1
ATOM 542 C CA . GLU A 1 73 ? 1.428 12.949 7.384 1.00 91.81 73 GLU A CA 1
ATOM 543 C C . GLU A 1 73 ? 0.479 11.945 6.726 1.00 91.81 73 GLU A C 1
ATOM 545 O O . GLU A 1 73 ? -0.158 11.147 7.418 1.00 91.81 73 GLU A O 1
ATOM 550 N N . GLY A 1 74 ? 0.451 11.920 5.389 1.00 93.56 74 GLY A N 1
ATOM 551 C CA . GLY A 1 74 ? -0.392 11.021 4.605 1.00 93.56 74 GLY A CA 1
ATOM 552 C C . GLY A 1 74 ? -0.129 9.546 4.896 1.00 93.56 74 GLY A C 1
ATOM 553 O O . GLY A 1 74 ? -1.071 8.757 4.920 1.00 93.56 74 GLY A O 1
ATOM 554 N N . ILE A 1 75 ? 1.115 9.169 5.215 1.00 95.38 75 ILE A N 1
ATOM 555 C CA . ILE A 1 75 ? 1.471 7.786 5.564 1.00 95.38 75 ILE A CA 1
ATOM 556 C C . ILE A 1 75 ? 0.698 7.267 6.785 1.00 95.38 75 ILE A C 1
ATOM 558 O O . ILE A 1 75 ? 0.332 6.093 6.827 1.00 95.38 75 ILE A O 1
ATOM 562 N N . LYS A 1 76 ? 0.383 8.135 7.758 1.00 94.88 76 LYS A N 1
ATOM 563 C CA . LYS A 1 76 ? -0.373 7.758 8.963 1.00 94.88 76 LYS A CA 1
ATOM 564 C C . LYS A 1 76 ? -1.833 7.481 8.625 1.00 94.88 76 LYS A C 1
ATOM 566 O O . LYS A 1 76 ? -2.376 6.481 9.085 1.00 94.88 76 LYS A O 1
ATOM 571 N N . SER A 1 77 ? -2.437 8.327 7.790 1.00 95.81 77 SER A N 1
ATOM 572 C CA . SER A 1 77 ? -3.794 8.121 7.268 1.00 95.81 77 SER A CA 1
ATOM 573 C C . SER A 1 77 ? -3.877 6.873 6.392 1.00 95.81 77 SER A C 1
ATOM 575 O O . SER A 1 77 ? -4.856 6.132 6.446 1.00 95.81 77 SER A O 1
ATOM 577 N N . PHE A 1 78 ? -2.833 6.596 5.614 1.00 97.12 78 PHE A N 1
ATOM 578 C CA . PHE A 1 78 ? -2.747 5.384 4.808 1.00 97.12 78 PHE A CA 1
ATOM 579 C C . PHE A 1 78 ? -2.684 4.141 5.702 1.00 97.12 78 PHE A C 1
ATOM 581 O O . PHE A 1 78 ? -3.454 3.202 5.505 1.00 97.12 78 PHE A O 1
ATOM 588 N N . LEU A 1 79 ? -1.818 4.152 6.722 1.00 97.25 79 LEU A N 1
ATOM 589 C CA . LEU A 1 79 ? -1.681 3.048 7.670 1.00 97.25 79 LEU A CA 1
ATOM 590 C C .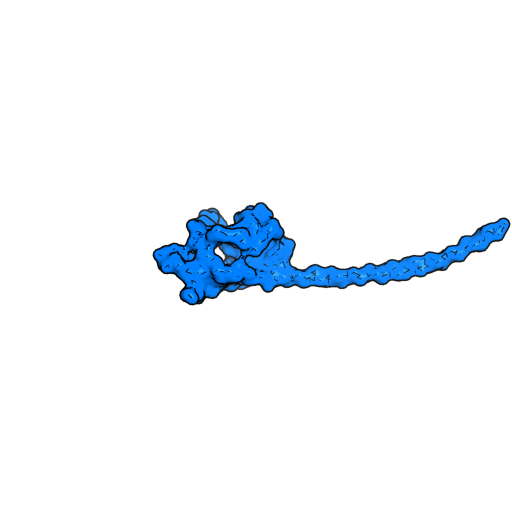 LEU A 1 79 ? -2.978 2.802 8.447 1.00 97.25 79 LEU A C 1
ATOM 592 O O . LEU A 1 79 ? -3.403 1.655 8.562 1.00 97.25 79 LEU A O 1
ATOM 596 N N . SER A 1 80 ? -3.627 3.852 8.960 1.00 97.12 80 SER A N 1
ATOM 597 C CA . SER A 1 80 ? -4.888 3.705 9.696 1.00 97.12 80 SER A CA 1
ATOM 598 C C . SER A 1 80 ? -5.993 3.127 8.813 1.00 97.12 80 SER A C 1
ATOM 600 O O . SER A 1 80 ? -6.708 2.222 9.243 1.00 97.12 80 SER A O 1
ATOM 602 N N . THR A 1 81 ? -6.088 3.581 7.562 1.00 97.62 81 THR A N 1
ATOM 603 C CA . THR A 1 81 ? -7.072 3.076 6.598 1.00 97.62 81 THR A CA 1
ATOM 604 C C . THR A 1 81 ? -6.792 1.618 6.227 1.00 97.62 81 THR A C 1
ATOM 606 O O . THR A 1 81 ? -7.714 0.804 6.193 1.00 97.62 81 THR A O 1
ATOM 609 N N . ALA A 1 82 ? -5.523 1.250 6.028 1.00 97.94 82 ALA A N 1
ATOM 610 C CA . ALA A 1 82 ? -5.128 -0.130 5.758 1.00 97.94 82 ALA A CA 1
ATOM 611 C C . ALA A 1 82 ? -5.414 -1.063 6.946 1.00 97.94 82 ALA A C 1
ATOM 613 O O . ALA A 1 82 ? -5.933 -2.160 6.752 1.00 97.94 82 ALA A O 1
ATOM 614 N N . LEU A 1 83 ? -5.122 -0.633 8.178 1.00 98.00 83 LEU A N 1
ATOM 615 C CA . LEU A 1 83 ? -5.424 -1.400 9.391 1.00 98.00 83 LEU A CA 1
ATOM 616 C C . LEU A 1 83 ? -6.930 -1.562 9.608 1.00 98.00 83 LEU A C 1
ATOM 618 O O . LEU A 1 83 ? -7.365 -2.633 10.025 1.00 98.00 83 LEU A O 1
ATOM 622 N N . MET A 1 84 ? -7.721 -0.530 9.307 1.00 98.19 84 MET A N 1
ATOM 623 C CA . MET A 1 84 ? -9.181 -0.607 9.339 1.00 98.19 84 MET A CA 1
ATOM 624 C C . MET A 1 84 ? -9.695 -1.623 8.316 1.00 98.19 84 MET A C 1
ATOM 626 O O . MET A 1 84 ? -10.476 -2.497 8.678 1.00 98.19 84 MET A O 1
ATOM 630 N N . ALA A 1 85 ? -9.258 -1.546 7.057 1.00 98.00 85 ALA A N 1
ATOM 631 C CA . ALA A 1 85 ? -9.677 -2.504 6.034 1.00 98.00 85 ALA A CA 1
ATOM 632 C C . ALA A 1 85 ? -9.265 -3.941 6.399 1.00 98.00 85 ALA A C 1
ATOM 634 O O . ALA A 1 85 ? -10.069 -4.860 6.284 1.00 98.00 85 ALA A O 1
ATOM 635 N N . PHE A 1 86 ? -8.053 -4.118 6.936 1.00 97.88 86 PHE A N 1
ATOM 636 C CA . PHE A 1 86 ? -7.559 -5.402 7.430 1.00 97.88 86 PHE A CA 1
ATOM 637 C C . PHE A 1 86 ? -8.407 -5.967 8.579 1.00 97.88 86 PHE A C 1
ATOM 639 O O . PHE A 1 86 ? -8.777 -7.136 8.549 1.00 97.88 86 PHE A O 1
ATOM 646 N N . SER A 1 87 ? -8.743 -5.155 9.588 1.00 97.94 87 SER A N 1
ATOM 647 C CA . SER A 1 87 ? -9.510 -5.617 10.755 1.00 97.94 87 SER A CA 1
ATOM 648 C C . SER A 1 87 ? -10.987 -5.872 10.456 1.00 97.94 87 SER A C 1
ATOM 650 O O . SER A 1 87 ? -11.636 -6.627 11.178 1.00 97.94 87 SER A O 1
ATOM 652 N N . THR A 1 88 ? -11.513 -5.251 9.400 1.00 97.56 88 THR A N 1
ATOM 653 C CA . THR A 1 88 ? -12.912 -5.376 8.966 1.00 97.56 88 THR A CA 1
ATOM 654 C C . THR A 1 88 ? -13.105 -6.337 7.795 1.00 97.56 88 THR A C 1
ATOM 656 O O . THR A 1 88 ? -14.235 -6.512 7.349 1.00 97.56 88 THR A O 1
ATOM 659 N N . ASP A 1 89 ? -12.028 -6.970 7.318 1.00 96.19 89 ASP A N 1
ATOM 660 C CA . ASP A 1 89 ? -12.034 -7.886 6.169 1.00 96.19 89 ASP A CA 1
ATOM 661 C C . ASP A 1 89 ? -12.632 -7.256 4.888 1.00 96.19 89 ASP A C 1
ATOM 663 O O . ASP A 1 89 ? -13.233 -7.935 4.050 1.00 96.19 89 ASP A O 1
ATOM 667 N N . LEU A 1 90 ? -12.471 -5.934 4.745 1.00 97.56 90 LEU A N 1
ATOM 668 C CA . LEU A 1 90 ? -12.879 -5.177 3.562 1.00 97.56 90 LEU A CA 1
ATOM 669 C C . LEU A 1 90 ? -11.824 -5.281 2.461 1.00 97.56 90 LEU A C 1
ATOM 671 O O . LEU A 1 90 ? -10.621 -5.392 2.722 1.00 97.56 90 LEU A O 1
ATOM 675 N N . ASN A 1 91 ? -12.279 -5.183 1.214 1.00 97.75 91 ASN A N 1
ATOM 676 C CA . ASN A 1 91 ? -11.374 -5.152 0.079 1.00 97.75 91 ASN A CA 1
ATOM 677 C C . ASN A 1 91 ? -10.800 -3.739 -0.106 1.00 97.75 91 ASN A C 1
ATOM 679 O O . ASN A 1 91 ? -11.436 -2.727 0.206 1.00 97.75 91 ASN A O 1
ATOM 683 N N . VAL A 1 92 ? -9.589 -3.663 -0.643 1.00 98.12 92 VAL A N 1
ATOM 684 C CA . VAL A 1 92 ? -8.920 -2.407 -0.970 1.00 98.12 92 VAL A CA 1
ATOM 685 C C . VAL A 1 92 ? -8.428 -2.418 -2.401 1.00 98.12 92 VAL A C 1
ATOM 687 O O . VAL A 1 92 ? -8.057 -3.462 -2.933 1.00 98.12 92 VAL A O 1
ATOM 690 N N . ASP A 1 93 ? -8.351 -1.241 -3.002 1.00 97.62 93 ASP A N 1
ATOM 691 C CA . ASP A 1 93 ? -7.596 -1.051 -4.229 1.00 97.62 93 ASP A CA 1
ATOM 692 C C . ASP A 1 93 ? -6.489 -0.035 -3.992 1.00 97.62 93 ASP A C 1
ATOM 694 O O . ASP A 1 93 ? -6.737 1.076 -3.515 1.00 97.62 93 ASP A O 1
ATOM 698 N N . VAL A 1 94 ? -5.255 -0.439 -4.270 1.00 97.38 94 VAL A N 1
ATOM 699 C CA . VAL A 1 94 ? -4.069 0.384 -4.075 1.00 97.38 94 VAL A CA 1
ATOM 700 C C . VAL A 1 94 ? -3.451 0.683 -5.430 1.00 97.38 94 VAL A C 1
ATOM 702 O O . VAL A 1 94 ? -3.176 -0.232 -6.203 1.00 97.38 94 VAL A O 1
ATOM 705 N N . MET A 1 95 ? -3.222 1.963 -5.710 1.00 97.19 95 MET A N 1
ATOM 706 C CA . MET A 1 95 ? -2.476 2.381 -6.892 1.00 97.19 95 MET A CA 1
ATOM 7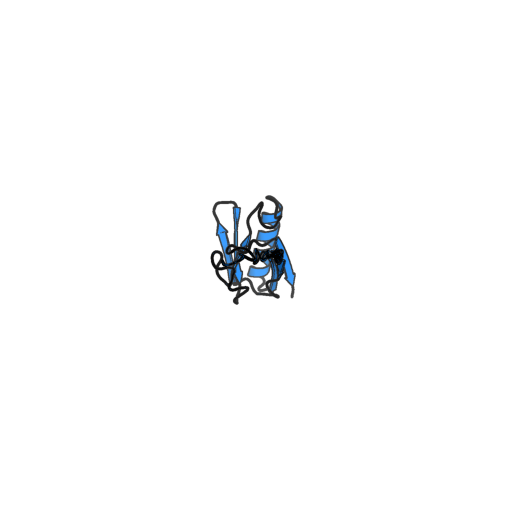07 C C . MET A 1 95 ? -0.984 2.360 -6.586 1.00 97.19 95 MET A C 1
ATOM 709 O O . MET A 1 95 ? -0.581 2.845 -5.523 1.00 97.19 95 MET A O 1
ATOM 713 N N . TYR A 1 96 ? -0.170 1.840 -7.498 1.00 96.06 96 TYR A N 1
ATOM 714 C CA . TYR A 1 96 ? 1.277 1.744 -7.335 1.00 96.06 96 TYR A CA 1
ATOM 715 C C . TYR A 1 96 ? 2.029 1.847 -8.662 1.00 96.06 96 TYR A C 1
ATOM 717 O O . TYR A 1 96 ? 1.469 1.606 -9.728 1.00 96.06 96 TYR A O 1
ATOM 725 N N . ASP A 1 97 ? 3.315 2.176 -8.567 1.00 94.19 97 ASP A N 1
ATOM 726 C CA . ASP A 1 97 ? 4.239 2.235 -9.702 1.00 94.19 97 ASP A CA 1
ATOM 727 C C . ASP A 1 97 ? 4.873 0.861 -9.964 1.00 94.19 97 ASP A C 1
ATOM 729 O O . ASP A 1 97 ? 5.784 0.441 -9.240 1.00 94.19 97 ASP A O 1
ATOM 733 N N . ASP A 1 98 ? 4.410 0.156 -10.998 1.00 92.62 98 ASP A N 1
ATOM 734 C CA . ASP A 1 98 ? 4.897 -1.187 -11.342 1.00 92.62 98 ASP A CA 1
ATOM 735 C C . ASP A 1 98 ? 6.207 -1.216 -12.142 1.00 92.62 98 ASP A C 1
ATOM 737 O O . ASP A 1 98 ? 6.739 -2.300 -12.418 1.00 92.62 98 ASP A O 1
ATOM 741 N N . SER A 1 99 ? 6.762 -0.042 -12.460 1.00 89.62 99 SER A N 1
ATOM 742 C CA . SER A 1 99 ? 8.036 0.086 -13.172 1.00 89.62 99 SER A CA 1
ATOM 743 C C . SER A 1 99 ? 9.247 -0.236 -12.292 1.00 89.62 99 SER A C 1
ATOM 745 O O . SER A 1 99 ? 10.358 -0.429 -12.791 1.00 89.62 99 SER A O 1
ATOM 747 N N . THR A 1 100 ? 9.045 -0.330 -10.974 1.00 88.62 100 THR A N 1
ATOM 748 C CA . THR A 1 100 ? 10.095 -0.635 -10.002 1.00 88.62 100 THR A CA 1
ATOM 749 C C . THR A 1 100 ? 9.837 -1.966 -9.311 1.00 88.62 100 THR A C 1
ATOM 751 O O . THR A 1 100 ? 8.706 -2.296 -8.970 1.00 88.62 100 THR A O 1
ATOM 754 N N . GLY A 1 101 ? 10.908 -2.693 -8.976 1.00 90.31 101 GLY A N 1
ATOM 755 C CA . GLY A 1 101 ? 10.801 -3.917 -8.172 1.00 90.31 101 GLY A CA 1
ATOM 756 C C . GLY A 1 101 ? 10.190 -3.710 -6.779 1.00 90.31 101 GLY A C 1
ATOM 757 O O . GLY A 1 101 ? 9.757 -4.671 -6.143 1.00 90.31 101 GLY A O 1
ATOM 758 N N . TYR A 1 102 ? 10.162 -2.464 -6.302 1.00 92.81 102 TYR A N 1
ATOM 759 C CA . TYR A 1 102 ? 9.614 -2.077 -5.006 1.00 92.81 102 TYR A CA 1
ATOM 760 C C . TYR A 1 102 ? 8.099 -1.833 -5.044 1.00 92.81 102 TYR A C 1
ATOM 762 O O . TYR A 1 102 ? 7.453 -1.971 -4.013 1.00 92.81 102 TYR A O 1
ATOM 770 N N . CYS A 1 103 ? 7.516 -1.477 -6.188 1.00 94.12 103 CYS A N 1
ATOM 771 C CA . CYS A 1 103 ? 6.085 -1.192 -6.297 1.00 94.12 103 CYS A CA 1
ATOM 772 C C . CYS A 1 103 ? 5.574 -0.224 -5.215 1.00 94.12 103 CYS A C 1
ATOM 774 O O . CYS A 1 103 ? 4.854 -0.593 -4.283 1.00 94.12 103 CYS A O 1
ATOM 776 N N . TRP A 1 104 ? 6.009 1.033 -5.321 1.00 95.94 104 TRP A N 1
ATOM 777 C CA . TRP A 1 104 ? 5.644 2.082 -4.373 1.00 95.94 104 TRP A CA 1
ATOM 778 C C . TRP A 1 104 ? 4.158 2.417 -4.492 1.00 95.94 104 TRP A C 1
ATOM 780 O O . TRP A 1 104 ? 3.709 2.856 -5.550 1.00 95.94 104 TRP A O 1
ATOM 790 N N . GLY A 1 105 ? 3.406 2.236 -3.407 1.00 96.25 105 GLY A N 1
ATOM 791 C CA . GLY A 1 105 ? 2.002 2.630 -3.352 1.00 96.25 105 GLY A CA 1
ATOM 792 C C . GLY A 1 105 ? 1.825 4.147 -3.279 1.00 96.25 105 GLY A C 1
ATOM 793 O O . GLY A 1 105 ? 2.695 4.867 -2.788 1.00 96.25 105 GLY A O 1
ATOM 794 N N . LYS A 1 106 ? 0.678 4.621 -3.765 1.00 95.25 106 LYS A N 1
ATOM 795 C CA . LYS A 1 106 ? 0.364 6.045 -3.953 1.00 95.25 106 LYS A CA 1
ATOM 796 C C . LYS A 1 106 ? -1.014 6.424 -3.420 1.00 95.25 106 LYS A C 1
ATOM 798 O O . LYS A 1 106 ? -1.126 7.351 -2.622 1.00 95.25 106 LYS A O 1
ATOM 803 N N . TYR A 1 107 ? -2.049 5.672 -3.790 1.00 95.69 107 TYR A N 1
ATOM 804 C CA . TYR A 1 107 ? -3.418 5.863 -3.298 1.00 95.69 107 TYR A CA 1
ATOM 805 C C . TYR A 1 107 ? -3.975 4.559 -2.749 1.00 95.69 107 TYR A C 1
ATOM 807 O O . TYR A 1 107 ? -3.633 3.497 -3.257 1.00 95.69 107 TYR A O 1
ATOM 815 N N . LEU A 1 108 ? -4.850 4.645 -1.747 1.00 97.00 108 LEU A N 1
ATOM 816 C CA . LEU A 1 108 ? -5.605 3.511 -1.226 1.00 97.00 108 LEU A CA 1
ATOM 817 C C . LEU A 1 108 ? -7.082 3.868 -1.174 1.00 97.00 108 LEU A C 1
ATOM 819 O O . LEU A 1 108 ? -7.472 4.891 -0.611 1.00 97.00 108 LEU A O 1
ATOM 823 N N . LEU A 1 109 ? -7.886 2.988 -1.749 1.00 97.44 109 LEU A N 1
ATOM 824 C CA . LEU A 1 109 ? -9.335 3.013 -1.706 1.00 97.44 109 LEU A CA 1
ATOM 825 C C . LEU A 1 109 ? -9.805 1.801 -0.912 1.00 97.44 109 LEU A C 1
ATOM 827 O O . LEU A 1 109 ? -9.274 0.707 -1.084 1.00 97.44 109 LEU A O 1
ATOM 831 N N . VAL A 1 110 ? -10.808 1.987 -0.061 1.00 97.06 110 VAL A N 1
ATOM 832 C CA . VAL A 1 110 ? -11.509 0.883 0.604 1.00 97.06 110 VAL A CA 1
ATOM 833 C C . VAL A 1 110 ? -12.844 0.708 -0.095 1.00 97.06 110 VAL A C 1
ATOM 835 O O . VAL A 1 110 ? -13.563 1.687 -0.301 1.00 97.06 110 VAL A O 1
ATOM 838 N N . SER A 1 111 ? -13.176 -0.521 -0.467 1.00 90.81 111 SER A N 1
ATOM 839 C CA . SER A 1 111 ? -14.446 -0.849 -1.105 1.00 90.81 111 SER A CA 1
ATOM 840 C C . SER A 1 111 ? -15.100 -2.057 -0.438 1.00 90.81 111 SER A C 1
ATOM 842 O O . SER A 1 111 ? -14.461 -2.802 0.310 1.00 90.81 111 SER A O 1
ATOM 844 N N . LYS A 1 112 ? -16.408 -2.193 -0.651 1.00 72.75 112 LYS A N 1
ATOM 845 C CA . LYS A 1 112 ? -17.243 -3.233 -0.053 1.00 72.75 112 LYS A CA 1
ATOM 846 C C . LYS A 1 112 ? -17.683 -4.234 -1.109 1.00 72.75 112 LYS A C 1
ATOM 848 O O . LYS A 1 112 ? -17.967 -3.779 -2.238 1.00 72.75 112 LYS A O 1
#

Sequence (112 aa):
MIKVVLVACFSVLISMNAISADVWTGNKKIKRVQIVQNGGFLLTFDSVIQPSCSIAGTSALYIYPDKGGITQEGIKSFLSTALMAFSTDLNVDVMYDDSTGYCWGKYLLVSK

Secondary structure (DSSP, 8-state):
---------------------EEE--SEEEEEEEE-TTS-EEEEESS---TT-TTT-TTEEEE-TTSTT--TTHHHHHHHHHHHHHHHT-EEEEEEETTSTT-EEEEEEEE-